Protein AF-A0A914ZC98-F1 (afdb_monomer_lite)

Organism: NCBI:txid310955

InterPro domains:
  IPR011701 Major facilitator superfamily [PF07690] (11-124)
  IPR020846 Major facilitator superfamily domain [PS50850] (1-151)
  IPR036259 MFS transporter superfamily [G3DSA:1.20.1250.20] (1-129)
  IPR036259 MFS transporter superfamily [SSF103473] (2-140)
  IPR050382 Major Facilitator Superfamily Sodium/Anion Cotransporter [PTHR11662] (2-141)

Sequence (151 aa):
MVLLAGVADCVVVALLTPMLANASFYAIFIARLVMGLGEGFIFPSMSSTAARWFPPSERSTFAAIYTSGNQVAGVLGLLISSYLCGTNFLGGWPSIFYLFGLLGCIWGVAWLIFASDSPERNSFITEEEILYIKQQTAGQNTNQKSGSRKV

Foldseek 3Di:
DLLLVLLVLLLVLLLCVVVQVVVDPVSNVVSVVSNVVSVVSNVVVVVVQLPQQDFPVCSVVVVVVVVVVVVVCVVVLVVVLVVQCPDCPPNRNSVSSVVVSVVSVVVSVVCVVQPDPHPVPGPPDDVVSVVVRVVSVVVVVVVVVVVVVVD

Radius of gyration: 20.54 Å; chains: 1; bounding box: 56×40×51 Å

Structure (mmCIF, N/CA/C/O backbone):
data_AF-A0A914ZC98-F1
#
_entry.id   AF-A0A914ZC98-F1
#
loop_
_atom_site.group_PDB
_atom_site.id
_atom_site.type_symbol
_atom_site.label_atom_id
_atom_site.label_alt_id
_atom_site.label_comp_id
_atom_site.label_asym_id
_atom_site.label_entity_id
_atom_site.label_seq_id
_atom_site.pdbx_PDB_ins_code
_atom_site.Cartn_x
_atom_site.Cartn_y
_atom_site.Cartn_z
_atom_site.occupancy
_atom_site.B_iso_or_equiv
_atom_site.auth_seq_id
_atom_site.auth_comp_id
_atom_site.auth_asym_id
_atom_site.auth_atom_id
_atom_site.pdbx_PDB_model_num
ATOM 1 N N . MET A 1 1 ? -15.200 -5.203 0.343 1.00 66.69 1 MET A N 1
ATOM 2 C CA . MET A 1 1 ? -14.870 -5.715 -1.015 1.00 66.69 1 MET A CA 1
ATOM 3 C C . MET A 1 1 ? -14.320 -4.667 -1.986 1.00 66.69 1 MET A C 1
ATOM 5 O O . MET A 1 1 ? -13.335 -4.954 -2.653 1.00 66.69 1 MET A O 1
ATOM 9 N N . VAL A 1 2 ? -14.888 -3.457 -2.074 1.00 70.81 2 VAL A N 1
ATOM 10 C CA . VAL A 1 2 ? -14.451 -2.433 -3.057 1.00 70.81 2 VAL A CA 1
ATOM 11 C C . VAL A 1 2 ? -12.985 -1.999 -2.875 1.00 70.81 2 VAL A C 1
ATOM 13 O O . VAL A 1 2 ? -12.278 -1.789 -3.854 1.00 70.81 2 VAL A O 1
ATOM 16 N N . LEU A 1 3 ? -12.489 -1.960 -1.633 1.00 73.06 3 LEU A N 1
ATOM 17 C CA . LEU A 1 3 ? -11.079 -1.660 -1.339 1.00 73.06 3 LEU A CA 1
ATOM 18 C C . LEU A 1 3 ? -10.110 -2.697 -1.924 1.00 73.06 3 LEU A C 1
ATOM 20 O O . LEU A 1 3 ? -9.057 -2.331 -2.431 1.00 73.06 3 LEU A O 1
ATOM 24 N N . LEU A 1 4 ? -10.484 -3.979 -1.908 1.00 73.38 4 LEU A N 1
ATOM 25 C CA . LEU A 1 4 ? -9.680 -5.045 -2.511 1.00 73.38 4 LEU A CA 1
ATOM 26 C C . LEU A 1 4 ? -9.651 -4.942 -4.029 1.00 73.38 4 LEU A C 1
ATOM 28 O O . LEU A 1 4 ? -8.608 -5.182 -4.622 1.00 73.38 4 LEU A O 1
ATOM 32 N N . ALA A 1 5 ? -10.773 -4.564 -4.646 1.00 73.56 5 ALA A N 1
ATOM 33 C CA . ALA A 1 5 ? -10.828 -4.335 -6.084 1.00 73.56 5 ALA A CA 1
ATOM 34 C C . ALA A 1 5 ? -9.891 -3.189 -6.500 1.00 73.56 5 ALA A C 1
ATOM 36 O O . ALA A 1 5 ? -9.161 -3.338 -7.472 1.00 73.56 5 ALA A O 1
ATOM 37 N N . GLY A 1 6 ? -9.842 -2.101 -5.721 1.00 77.75 6 GLY A N 1
ATOM 38 C CA . GLY A 1 6 ? -8.897 -1.004 -5.950 1.00 77.75 6 GLY A CA 1
ATOM 39 C C . GLY A 1 6 ? -7.434 -1.426 -5.784 1.00 77.75 6 GLY A C 1
ATOM 40 O O . GLY A 1 6 ? -6.612 -1.144 -6.645 1.00 77.75 6 GLY A O 1
ATOM 41 N N . VAL A 1 7 ? -7.100 -2.169 -4.722 1.00 76.50 7 VAL A N 1
ATOM 42 C CA . VAL A 1 7 ? -5.725 -2.670 -4.513 1.00 76.50 7 VAL A CA 1
ATOM 43 C C . VAL A 1 7 ? -5.316 -3.661 -5.606 1.00 76.50 7 VAL A C 1
ATOM 45 O O . VAL A 1 7 ? -4.187 -3.607 -6.089 1.00 76.50 7 VAL A O 1
ATOM 48 N N . ALA A 1 8 ? -6.224 -4.546 -6.024 1.00 78.44 8 ALA A N 1
ATOM 49 C CA . ALA A 1 8 ? -5.979 -5.482 -7.113 1.00 78.44 8 ALA A CA 1
ATOM 50 C C . ALA A 1 8 ? -5.737 -4.747 -8.438 1.00 78.44 8 ALA A C 1
ATOM 52 O O . ALA A 1 8 ? -4.797 -5.092 -9.147 1.00 78.44 8 ALA A O 1
ATOM 53 N N . ASP A 1 9 ? -6.525 -3.711 -8.737 1.00 81.56 9 ASP A N 1
ATOM 54 C CA . ASP A 1 9 ? -6.326 -2.859 -9.911 1.00 81.56 9 ASP A CA 1
ATOM 55 C C . ASP A 1 9 ? -4.948 -2.172 -9.883 1.00 81.56 9 ASP A C 1
ATOM 57 O O . ASP A 1 9 ? -4.167 -2.319 -10.825 1.00 81.56 9 ASP A O 1
ATOM 61 N N . CYS A 1 10 ? -4.571 -1.549 -8.759 1.00 79.31 10 CYS A N 1
ATOM 62 C CA . CYS A 1 10 ? -3.254 -0.925 -8.599 1.00 79.31 10 CYS A CA 1
ATOM 63 C C . CYS A 1 10 ? -2.103 -1.928 -8.784 1.00 79.31 10 CYS A C 1
ATOM 65 O O . CYS A 1 10 ? -1.112 -1.615 -9.442 1.00 79.31 10 CYS A O 1
ATOM 67 N N . VAL A 1 11 ? -2.222 -3.140 -8.233 1.00 81.19 11 VAL A N 1
ATOM 68 C CA . VAL A 1 11 ? -1.204 -4.196 -8.365 1.00 81.19 11 VAL A CA 1
ATOM 69 C C . VAL A 1 11 ? -1.096 -4.687 -9.807 1.00 81.19 11 VAL A C 1
ATOM 71 O O . VAL A 1 11 ? 0.012 -4.820 -10.330 1.00 81.19 11 VAL A O 1
ATOM 74 N N . VAL A 1 12 ? -2.229 -4.934 -10.467 1.00 81.56 12 VAL A N 1
ATOM 75 C CA . VAL A 1 12 ? -2.274 -5.392 -11.861 1.00 81.56 12 VAL A CA 1
ATOM 76 C C . VAL A 1 12 ? -1.652 -4.343 -12.779 1.00 81.56 12 VAL A C 1
ATOM 78 O O . VAL A 1 12 ? -0.783 -4.673 -13.586 1.00 81.56 12 VAL A O 1
ATOM 81 N N . VAL A 1 13 ? -2.016 -3.069 -12.619 1.00 79.81 13 VAL A N 1
ATOM 82 C CA . VAL A 1 13 ? -1.447 -1.981 -13.423 1.00 79.81 13 VAL A CA 1
ATOM 83 C C . VAL A 1 13 ? 0.039 -1.782 -13.122 1.00 79.81 13 VAL A C 1
ATOM 85 O O . VAL A 1 13 ? 0.826 -1.607 -14.056 1.00 79.81 13 VAL A O 1
ATOM 88 N N . ALA A 1 14 ? 0.463 -1.861 -11.858 1.00 79.69 14 ALA A N 1
ATOM 89 C CA . ALA A 1 14 ? 1.873 -1.751 -11.489 1.00 79.69 14 ALA A CA 1
ATOM 90 C C . ALA A 1 14 ? 2.720 -2.855 -12.141 1.00 79.69 14 ALA A C 1
ATOM 92 O O . ALA A 1 14 ? 3.738 -2.551 -12.761 1.00 79.69 14 ALA A O 1
ATOM 93 N N . LEU A 1 15 ? 2.279 -4.114 -12.082 1.00 79.00 15 LEU A N 1
ATOM 94 C CA . LEU A 1 15 ? 2.997 -5.245 -12.679 1.00 79.00 15 LEU A CA 1
ATOM 95 C C . LEU A 1 15 ? 3.003 -5.205 -14.211 1.00 79.00 15 LEU A C 1
ATOM 97 O O . LEU A 1 15 ? 3.997 -5.580 -14.832 1.00 79.00 15 LEU A O 1
ATOM 101 N N . LEU A 1 16 ? 1.926 -4.718 -14.832 1.00 80.19 16 LEU A N 1
ATOM 102 C CA . LEU A 1 16 ? 1.852 -4.582 -16.286 1.00 80.19 16 LEU A CA 1
ATOM 103 C C . LEU A 1 16 ? 2.645 -3.376 -16.813 1.00 80.19 16 LEU A C 1
ATOM 105 O O . LEU A 1 16 ? 3.059 -3.391 -17.970 1.00 80.19 16 LEU A O 1
ATOM 109 N N . THR A 1 17 ? 2.898 -2.349 -15.993 1.00 80.81 17 THR A N 1
ATOM 110 C CA . THR A 1 17 ? 3.599 -1.114 -16.396 1.00 80.81 17 THR A CA 1
ATOM 111 C C . THR A 1 17 ? 4.958 -1.363 -17.075 1.00 80.81 17 THR A C 1
ATOM 113 O O . THR A 1 17 ? 5.162 -0.812 -18.158 1.00 80.81 17 THR A O 1
ATOM 116 N N . PRO A 1 18 ? 5.888 -2.184 -16.545 1.00 76.12 18 PRO A N 1
ATOM 117 C CA . PRO A 1 18 ? 7.161 -2.448 -17.222 1.00 76.12 18 PRO A CA 1
ATOM 118 C C . PRO A 1 18 ? 7.010 -3.224 -18.543 1.00 76.12 18 PRO A C 1
ATOM 120 O O . PRO A 1 18 ? 7.800 -3.012 -19.462 1.00 76.12 18 PRO A O 1
ATOM 123 N N . MET A 1 19 ? 5.995 -4.085 -18.687 1.00 76.75 19 MET A N 1
ATOM 124 C CA . MET A 1 19 ? 5.722 -4.778 -19.957 1.00 76.75 19 MET A CA 1
ATOM 125 C C . MET A 1 19 ? 5.095 -3.829 -20.989 1.00 76.75 19 MET A C 1
ATOM 127 O O . MET A 1 19 ? 5.524 -3.792 -22.140 1.00 76.75 19 MET A O 1
ATOM 131 N N . LEU A 1 20 ? 4.128 -3.012 -20.565 1.00 75.88 20 LEU A N 1
ATOM 132 C CA . LEU A 1 20 ? 3.452 -2.007 -21.391 1.00 75.88 20 LEU A CA 1
ATOM 133 C C . LEU A 1 20 ? 4.415 -0.907 -21.860 1.00 75.88 20 LEU A C 1
ATOM 135 O O . LEU A 1 20 ? 4.300 -0.446 -22.995 1.00 75.88 20 LEU A O 1
ATOM 139 N N . ALA A 1 21 ? 5.395 -0.540 -21.027 1.00 76.12 21 ALA A N 1
ATOM 140 C CA . ALA A 1 21 ? 6.445 0.427 -21.361 1.00 76.12 21 ALA A CA 1
ATOM 141 C C . ALA A 1 21 ? 7.291 0.010 -22.560 1.00 76.12 21 ALA A C 1
ATOM 143 O O . ALA A 1 21 ? 7.656 0.856 -23.370 1.00 76.12 21 ALA A O 1
ATOM 144 N N . ASN A 1 22 ? 7.569 -1.287 -22.688 1.00 73.81 22 ASN A N 1
ATOM 145 C CA . ASN A 1 22 ? 8.324 -1.822 -23.815 1.00 73.81 22 ASN A CA 1
ATOM 146 C C . ASN A 1 22 ? 7.456 -2.027 -25.068 1.00 73.81 22 ASN A C 1
ATOM 148 O O . ASN A 1 22 ? 7.995 -2.142 -26.164 1.00 73.81 22 ASN A O 1
ATOM 152 N N . ALA A 1 23 ? 6.126 -2.074 -24.920 1.00 77.31 23 ALA A N 1
ATOM 153 C CA . ALA A 1 23 ? 5.201 -2.353 -26.015 1.00 77.31 23 ALA A CA 1
ATOM 154 C C . ALA A 1 23 ? 4.738 -1.085 -26.754 1.00 77.31 23 ALA A C 1
ATOM 156 O O . ALA A 1 23 ? 4.869 -1.010 -27.974 1.00 77.31 23 ALA A O 1
ATOM 157 N N . SER A 1 24 ? 4.152 -0.100 -26.053 1.00 79.38 24 SER A N 1
ATOM 158 C CA . SER A 1 24 ? 3.639 1.130 -26.684 1.00 79.38 24 SER A CA 1
ATOM 159 C C . SER A 1 24 ? 3.208 2.200 -25.672 1.00 79.38 24 SER A C 1
ATOM 161 O O . SER A 1 24 ? 2.589 1.898 -24.650 1.00 79.38 24 SER A O 1
ATOM 163 N N . PHE A 1 25 ? 3.417 3.477 -26.015 1.00 81.38 25 PHE A N 1
ATOM 164 C CA . PHE A 1 25 ? 2.966 4.635 -25.229 1.00 81.38 25 PHE A CA 1
ATOM 165 C C . PHE A 1 25 ? 1.445 4.649 -24.989 1.00 81.38 25 PHE A C 1
ATOM 167 O O . PHE A 1 25 ? 0.990 4.905 -23.874 1.00 81.38 25 PHE A O 1
ATOM 174 N N . TYR A 1 26 ? 0.650 4.315 -26.012 1.00 85.12 26 TYR A N 1
ATOM 175 C CA . TYR A 1 26 ? -0.815 4.286 -25.904 1.00 85.12 26 TYR A CA 1
ATOM 176 C C . TYR A 1 26 ? -1.307 3.250 -24.888 1.00 85.12 26 TYR A C 1
ATOM 178 O O . TYR A 1 26 ? -2.305 3.475 -24.204 1.00 85.12 26 TYR A O 1
ATOM 186 N N . ALA A 1 27 ? -0.589 2.135 -24.750 1.00 81.31 27 ALA A N 1
ATOM 187 C CA . ALA A 1 27 ? -0.957 1.068 -23.832 1.00 81.31 27 ALA A CA 1
ATOM 188 C C . ALA A 1 27 ? -0.742 1.488 -22.363 1.00 81.31 27 ALA A C 1
ATOM 190 O O . ALA A 1 27 ? -1.597 1.227 -21.517 1.00 81.31 27 ALA A O 1
ATOM 191 N N . ILE A 1 28 ? 0.333 2.232 -22.070 1.00 83.69 28 ILE A N 1
ATOM 192 C CA . ILE A 1 28 ? 0.527 2.868 -20.755 1.00 83.69 28 ILE A CA 1
ATOM 193 C C . ILE A 1 28 ? -0.547 3.917 -20.480 1.00 83.69 28 ILE A C 1
ATOM 195 O O . ILE A 1 28 ? -1.058 3.985 -19.363 1.00 83.69 28 ILE A O 1
ATOM 199 N N . PHE A 1 29 ? -0.882 4.742 -21.474 1.00 85.50 29 PHE A N 1
ATOM 200 C CA . PHE A 1 29 ? -1.864 5.809 -21.298 1.00 85.50 29 PHE A CA 1
ATOM 201 C C . PHE A 1 29 ? -3.225 5.252 -20.861 1.00 85.50 29 PHE A C 1
ATOM 203 O O . PHE A 1 29 ? -3.796 5.714 -19.874 1.00 85.50 29 PHE A O 1
ATOM 210 N N . ILE A 1 30 ? -3.704 4.202 -21.533 1.00 86.69 30 ILE A N 1
ATOM 211 C CA . ILE A 1 30 ? -4.958 3.529 -21.174 1.00 86.69 30 ILE A CA 1
ATOM 212 C C . ILE A 1 30 ? -4.854 2.882 -19.788 1.00 86.69 30 ILE A C 1
ATOM 214 O O . ILE A 1 30 ? -5.753 3.062 -18.970 1.00 86.69 30 ILE A O 1
ATOM 218 N N . ALA A 1 31 ? -3.752 2.188 -19.485 1.00 84.94 31 ALA A N 1
ATOM 219 C CA . ALA A 1 31 ? -3.553 1.573 -18.171 1.00 84.94 31 ALA A CA 1
ATOM 220 C C . ALA A 1 31 ? -3.589 2.607 -17.031 1.00 84.94 31 ALA A C 1
ATOM 222 O O . ALA A 1 31 ? -4.163 2.350 -15.975 1.00 84.94 31 ALA A O 1
ATOM 223 N N . ARG A 1 32 ? -3.044 3.810 -17.254 1.00 84.38 32 ARG A N 1
ATOM 224 C CA . ARG A 1 32 ? -3.103 4.908 -16.279 1.00 84.38 32 ARG A CA 1
ATOM 225 C C . ARG A 1 32 ? -4.488 5.517 -16.129 1.00 84.38 32 ARG A C 1
ATOM 227 O O . ARG A 1 32 ? -4.837 5.902 -15.017 1.00 84.38 32 ARG A O 1
ATOM 234 N N . LEU A 1 33 ? -5.281 5.578 -17.197 1.00 87.69 33 LEU A N 1
ATOM 235 C CA . LEU A 1 33 ? -6.679 5.997 -17.089 1.00 87.69 33 LEU A CA 1
ATOM 236 C C . LEU A 1 33 ? -7.493 5.015 -16.243 1.00 87.69 33 LEU A C 1
ATOM 238 O O . LEU A 1 33 ? -8.237 5.449 -15.370 1.00 87.69 33 LEU A O 1
ATOM 242 N N . VAL A 1 34 ? -7.319 3.710 -16.464 1.00 85.81 34 VAL A N 1
ATOM 243 C CA . VAL A 1 34 ? -8.005 2.673 -15.677 1.00 85.81 34 VAL A CA 1
ATOM 244 C C . VAL A 1 34 ? -7.608 2.761 -14.202 1.00 85.81 34 VAL A C 1
ATOM 246 O O . VAL A 1 34 ? -8.488 2.851 -13.351 1.00 85.81 34 VAL A O 1
ATOM 249 N N . MET A 1 35 ? -6.307 2.874 -13.919 1.00 84.06 35 MET A N 1
ATOM 250 C CA . MET A 1 35 ? -5.794 3.034 -12.555 1.00 84.06 35 MET A CA 1
ATOM 251 C C . MET A 1 35 ? -6.371 4.267 -11.849 1.00 84.06 35 MET A C 1
ATOM 253 O O . MET A 1 35 ? -6.815 4.187 -10.707 1.00 84.06 35 MET A O 1
ATOM 257 N N . GLY A 1 36 ? -6.414 5.414 -12.537 1.00 84.69 36 GLY A N 1
ATOM 258 C CA . GLY A 1 36 ? -6.975 6.643 -11.973 1.00 84.69 36 GLY A CA 1
ATOM 259 C C . GLY A 1 36 ? -8.468 6.526 -11.654 1.00 84.69 36 GLY A C 1
ATOM 260 O O . GLY A 1 36 ? -8.927 7.048 -10.637 1.00 84.69 36 GLY A O 1
ATOM 261 N N . LEU A 1 37 ? -9.229 5.808 -12.487 1.00 85.31 37 LEU A N 1
ATOM 262 C CA . LEU A 1 37 ? -10.634 5.512 -12.204 1.00 85.31 37 LEU A CA 1
ATOM 263 C C . LEU A 1 37 ? -10.770 4.614 -10.969 1.00 85.31 37 LEU A C 1
ATOM 265 O O . LEU A 1 37 ? -11.603 4.906 -10.115 1.00 85.31 37 LEU A O 1
ATOM 269 N N . GLY A 1 38 ? -9.941 3.573 -10.845 1.00 80.38 38 GLY A N 1
ATOM 270 C CA . GLY A 1 38 ? -9.924 2.671 -9.692 1.00 80.38 38 GLY A CA 1
ATOM 271 C C . GLY A 1 38 ? -9.635 3.391 -8.373 1.00 80.38 38 GLY A C 1
ATOM 272 O O . GLY A 1 38 ? -10.392 3.247 -7.409 1.00 80.38 38 GLY A O 1
ATOM 273 N N . GLU A 1 39 ? -8.599 4.234 -8.341 1.00 80.25 39 GLU A N 1
ATOM 274 C CA . GLU A 1 39 ? -8.205 4.981 -7.139 1.00 80.25 39 GLU A CA 1
ATOM 275 C C . GLU A 1 39 ? -9.281 5.966 -6.662 1.00 80.25 39 GLU A C 1
ATOM 277 O O . GLU A 1 39 ? -9.482 6.132 -5.453 1.00 80.25 39 GLU A O 1
ATOM 282 N N . GLY A 1 40 ? -10.053 6.550 -7.585 1.00 82.25 40 GLY A N 1
ATOM 283 C CA . GLY A 1 40 ? -11.163 7.448 -7.252 1.00 82.25 40 GLY A CA 1
ATOM 284 C C . GLY A 1 40 ? -12.243 6.803 -6.372 1.00 82.25 40 GLY A C 1
ATOM 285 O O . GLY A 1 40 ? -12.863 7.481 -5.550 1.00 82.25 40 GLY A O 1
ATOM 286 N N . PHE A 1 41 ? -12.443 5.485 -6.475 1.00 80.06 41 PHE A N 1
ATOM 287 C CA . PHE A 1 41 ? -13.431 4.757 -5.670 1.00 80.06 41 PHE A CA 1
ATOM 288 C C . PHE A 1 41 ? -12.901 4.296 -4.305 1.00 80.06 41 PHE A C 1
ATOM 290 O O . PHE A 1 41 ? -13.692 3.897 -3.441 1.00 80.06 41 PHE A O 1
ATOM 297 N N . ILE A 1 42 ? -11.589 4.371 -4.060 1.00 80.69 42 ILE A N 1
ATOM 298 C CA . ILE A 1 42 ? -10.974 3.902 -2.809 1.00 80.69 42 ILE A CA 1
ATOM 299 C C . ILE A 1 42 ? -11.359 4.817 -1.644 1.00 80.69 42 ILE A C 1
ATOM 301 O O . ILE A 1 42 ? -11.799 4.335 -0.599 1.00 80.69 42 ILE A O 1
ATOM 305 N N . PHE A 1 43 ? -11.276 6.136 -1.830 1.00 79.31 43 PHE A N 1
ATOM 306 C CA . PHE A 1 43 ? -11.554 7.123 -0.781 1.00 79.31 43 PHE A CA 1
ATOM 307 C C . PHE A 1 43 ? -12.979 7.036 -0.185 1.00 79.31 43 PHE A C 1
ATOM 309 O O . PHE A 1 43 ? -13.109 6.956 1.045 1.00 79.31 43 PHE A O 1
ATOM 316 N N . PRO A 1 44 ? -14.069 6.994 -0.986 1.00 78.81 44 PRO A N 1
ATOM 317 C CA . PRO A 1 44 ? -15.423 6.841 -0.446 1.00 78.81 44 PRO A CA 1
ATOM 318 C C . PRO A 1 44 ? -15.645 5.461 0.190 1.00 78.81 44 PRO A C 1
ATOM 320 O O . PRO A 1 44 ? -16.295 5.359 1.232 1.00 78.81 44 PRO A O 1
ATOM 323 N N . SER A 1 45 ? -15.054 4.407 -0.379 1.00 79.69 45 SER A N 1
ATOM 324 C CA . SER A 1 45 ? -15.145 3.042 0.159 1.00 79.69 45 SER A CA 1
ATOM 325 C C . SER A 1 45 ? -14.465 2.916 1.522 1.00 79.69 45 SER A C 1
ATOM 327 O O . SER A 1 45 ? -15.001 2.298 2.446 1.00 79.69 45 SER A O 1
ATOM 329 N N . MET A 1 46 ? -13.305 3.553 1.675 1.00 77.75 46 MET A N 1
ATOM 330 C CA . MET A 1 46 ? -12.561 3.601 2.928 1.00 77.75 46 MET A CA 1
ATOM 331 C C . MET A 1 46 ? -13.317 4.408 3.977 1.00 77.75 46 MET A C 1
ATOM 333 O O . MET A 1 46 ? -13.456 3.975 5.117 1.00 77.75 46 MET A O 1
ATOM 337 N N . SER A 1 47 ? -13.894 5.535 3.565 1.00 76.88 47 SER A N 1
ATOM 338 C CA . SER A 1 47 ? -14.710 6.390 4.425 1.00 76.88 47 SER A CA 1
ATOM 339 C C . SER A 1 47 ? -15.972 5.682 4.928 1.00 76.88 47 SER A C 1
ATOM 341 O O . SER A 1 47 ? -16.347 5.863 6.087 1.00 76.88 47 SER A O 1
ATOM 343 N N . SER A 1 48 ? -16.609 4.866 4.080 1.00 76.88 48 SER A N 1
ATOM 344 C CA . SER A 1 48 ? -17.769 4.035 4.425 1.00 76.88 48 SER A CA 1
ATOM 345 C C . SER A 1 48 ? -17.399 2.901 5.385 1.00 76.88 48 SER A C 1
ATOM 347 O O . SER A 1 48 ? -18.075 2.703 6.394 1.00 76.88 48 SER A O 1
ATOM 349 N N . THR A 1 49 ? -16.283 2.211 5.129 1.00 73.56 49 THR A N 1
ATOM 350 C CA . THR A 1 49 ? -15.781 1.139 6.005 1.00 73.56 49 THR A CA 1
ATOM 351 C C . THR A 1 49 ? -15.401 1.697 7.376 1.00 73.56 49 THR A C 1
ATOM 353 O O . THR A 1 49 ? -15.859 1.192 8.397 1.00 73.56 49 THR A O 1
ATOM 356 N N . ALA A 1 50 ? -14.654 2.804 7.413 1.00 71.44 50 ALA A N 1
ATOM 357 C CA . ALA A 1 50 ? -14.257 3.465 8.652 1.00 71.44 50 ALA A CA 1
ATOM 358 C C . ALA A 1 50 ? -15.465 3.953 9.468 1.00 71.44 50 ALA A C 1
ATOM 360 O O . ALA A 1 50 ? -15.462 3.830 10.686 1.00 71.44 50 ALA A O 1
ATOM 361 N N . ALA A 1 51 ? -16.525 4.447 8.817 1.00 68.94 51 ALA A N 1
ATOM 362 C CA . ALA A 1 51 ? -17.753 4.860 9.503 1.00 68.94 51 ALA A CA 1
A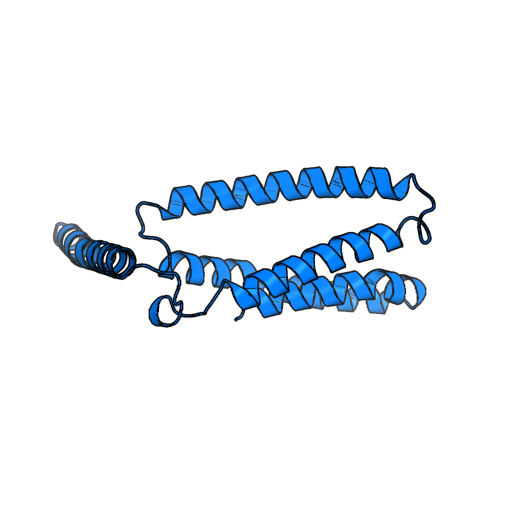TOM 363 C C . ALA A 1 51 ? -18.523 3.693 10.147 1.00 68.94 51 ALA A C 1
ATOM 365 O O . ALA A 1 51 ? -19.313 3.917 11.060 1.00 68.94 51 ALA A O 1
ATOM 366 N N . ARG A 1 52 ? -18.323 2.463 9.660 1.00 68.56 52 ARG A N 1
ATOM 367 C CA . ARG A 1 52 ? -18.950 1.246 10.197 1.00 68.56 52 ARG A CA 1
ATOM 368 C C . ARG A 1 52 ? -18.154 0.619 11.341 1.00 68.56 52 ARG A C 1
ATOM 370 O O . ARG A 1 52 ? -18.746 -0.071 12.162 1.00 68.56 52 ARG A O 1
ATOM 377 N N . TRP A 1 53 ? -16.840 0.840 11.355 1.00 68.00 53 TRP A N 1
ATOM 378 C CA . TRP A 1 53 ? -15.903 0.238 12.305 1.00 68.00 53 TRP A CA 1
ATOM 379 C C . TRP A 1 53 ? -15.520 1.161 13.466 1.00 68.00 53 TRP A C 1
ATOM 381 O O . TRP A 1 53 ? -15.251 0.660 14.549 1.00 68.00 53 TRP A O 1
ATOM 391 N N . PHE A 1 54 ? -15.527 2.485 13.275 1.00 66.75 54 PHE A N 1
ATOM 392 C CA . PHE A 1 54 ? -15.098 3.439 14.300 1.00 66.75 54 PHE A CA 1
ATOM 393 C C . PHE A 1 54 ? -16.239 4.365 14.743 1.00 66.75 54 PHE A C 1
ATOM 395 O O . PHE A 1 54 ? -16.908 4.966 13.891 1.00 66.75 54 PHE A O 1
ATOM 402 N N . PRO A 1 55 ? -16.449 4.549 16.061 1.00 65.62 55 PRO A N 1
ATOM 403 C CA . PRO A 1 55 ? -17.368 5.554 16.570 1.00 65.62 55 PRO A 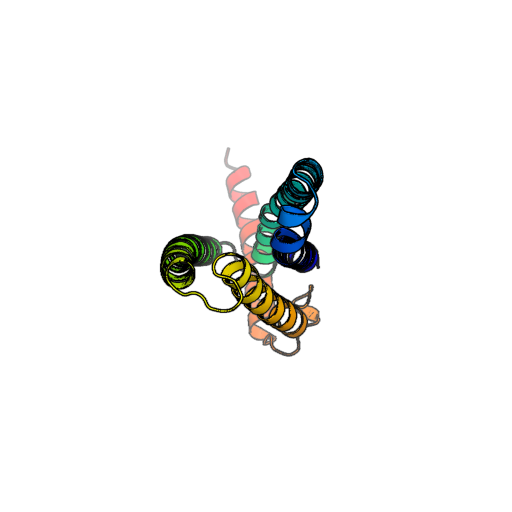CA 1
ATOM 404 C C . PRO A 1 55 ? -16.891 6.977 16.205 1.00 65.62 55 PRO A C 1
ATOM 406 O O . PRO A 1 55 ? -15.698 7.223 15.999 1.00 65.62 55 PRO A O 1
ATOM 409 N N . PRO A 1 56 ? -17.810 7.954 16.109 1.00 64.69 56 PRO A N 1
ATOM 410 C CA . PRO A 1 56 ? -17.509 9.305 15.622 1.00 64.69 56 PRO A CA 1
ATOM 411 C C . PRO A 1 56 ? -16.465 10.068 16.456 1.00 64.69 56 PRO A C 1
ATOM 413 O O . PRO A 1 56 ? -15.810 10.958 15.920 1.00 64.69 56 PRO A O 1
ATOM 416 N N . SER A 1 57 ? -16.283 9.711 17.729 1.00 67.56 57 SER A N 1
ATOM 417 C CA . SER A 1 57 ? -15.245 10.242 18.626 1.00 67.56 57 SER A CA 1
ATOM 418 C C . SER A 1 57 ? -13.823 9.829 18.227 1.00 67.56 57 SER A C 1
ATOM 420 O O . SER A 1 57 ? -12.894 10.610 18.408 1.00 67.56 57 SER A O 1
ATOM 422 N N . GLU A 1 58 ? -13.646 8.636 17.657 1.00 71.94 58 GLU A N 1
ATOM 423 C CA . GLU A 1 58 ? -12.332 8.063 17.321 1.00 71.94 58 GLU A CA 1
ATOM 424 C C . GLU A 1 58 ? -11.996 8.168 15.828 1.00 71.94 58 GLU A C 1
ATOM 426 O O . GLU A 1 58 ? -10.855 7.968 15.403 1.00 71.94 58 GLU A O 1
ATOM 431 N N . ARG A 1 59 ? -12.983 8.549 15.010 1.00 75.44 59 ARG A N 1
ATOM 432 C CA . ARG A 1 59 ? -12.843 8.676 13.556 1.00 75.44 59 ARG A CA 1
ATOM 433 C C . ARG A 1 59 ? -11.775 9.695 13.139 1.00 75.44 59 ARG A C 1
ATOM 435 O O . ARG A 1 59 ? -11.120 9.500 12.116 1.00 75.44 59 ARG A O 1
ATOM 442 N N . SER A 1 60 ? -11.585 10.766 13.912 1.00 78.38 60 SER A N 1
ATOM 443 C CA . SER A 1 60 ? -10.543 11.775 13.664 1.00 78.38 60 SER A CA 1
ATOM 444 C C . SER A 1 60 ? -9.136 11.219 13.901 1.00 78.38 60 SER A C 1
ATOM 446 O O . SER A 1 60 ? -8.244 11.466 13.092 1.00 78.38 60 SER A O 1
ATOM 448 N N . THR A 1 61 ? -8.948 10.411 14.947 1.00 83.38 61 THR A N 1
ATOM 449 C CA . THR A 1 61 ? -7.681 9.724 15.239 1.00 83.38 61 THR A CA 1
ATOM 450 C C . THR A 1 61 ? -7.336 8.726 14.138 1.00 83.38 61 THR A C 1
ATOM 452 O O . THR A 1 61 ? -6.213 8.734 13.636 1.00 83.38 61 THR A O 1
ATOM 455 N N . PHE A 1 62 ? -8.311 7.929 13.684 1.00 80.19 62 PHE A N 1
ATOM 456 C CA . PHE A 1 62 ? -8.124 7.026 12.544 1.00 80.19 62 PHE A CA 1
ATOM 457 C C . PHE A 1 62 ? -7.710 7.785 11.274 1.00 80.19 62 PHE A C 1
ATOM 459 O O . PHE A 1 62 ? -6.743 7.412 10.611 1.00 80.19 62 PHE A O 1
ATOM 466 N N . ALA A 1 63 ? -8.398 8.886 10.952 1.00 81.25 63 ALA A N 1
ATOM 467 C CA . ALA A 1 63 ? -8.064 9.712 9.793 1.00 81.25 63 ALA A CA 1
ATOM 468 C C . ALA A 1 63 ? -6.660 10.339 9.899 1.00 81.25 63 ALA A C 1
ATOM 470 O O . ALA A 1 63 ? -5.945 10.418 8.897 1.00 81.25 63 ALA A O 1
ATOM 471 N N . ALA A 1 64 ? -6.241 10.745 11.101 1.00 85.94 64 ALA A N 1
ATOM 472 C CA . ALA A 1 64 ? -4.905 11.279 11.350 1.00 85.94 64 ALA A CA 1
ATOM 473 C C . ALA A 1 64 ? -3.813 10.215 11.144 1.00 85.94 64 ALA A C 1
ATOM 475 O O . ALA A 1 64 ? -2.823 10.492 10.468 1.00 85.94 64 ALA A O 1
ATOM 476 N N . ILE A 1 65 ? -4.016 8.996 11.659 1.00 87.69 65 ILE A N 1
ATOM 477 C CA . ILE A 1 65 ? -3.104 7.856 11.461 1.00 87.69 65 ILE A CA 1
ATOM 478 C C . ILE A 1 65 ? -3.031 7.469 9.979 1.00 87.69 65 ILE A C 1
ATOM 480 O O . ILE A 1 65 ? -1.949 7.234 9.448 1.00 87.69 65 ILE A O 1
ATOM 484 N N . TYR A 1 66 ? -4.171 7.439 9.286 1.00 85.12 66 TYR A N 1
ATOM 485 C CA . TYR A 1 66 ? -4.207 7.148 7.854 1.00 85.12 66 TYR A CA 1
ATOM 486 C C . TYR A 1 66 ? -3.417 8.180 7.042 1.00 85.12 66 TYR A C 1
ATOM 488 O O . TYR A 1 66 ? -2.591 7.826 6.201 1.00 85.12 66 TYR A O 1
ATOM 496 N N . THR A 1 67 ? -3.635 9.465 7.323 1.00 87.25 67 THR A N 1
ATOM 497 C CA . THR A 1 67 ? -2.979 10.555 6.592 1.00 87.25 67 THR A CA 1
ATOM 498 C C . THR A 1 67 ? -1.476 10.576 6.860 1.00 87.25 67 THR A C 1
ATOM 500 O O . THR A 1 67 ? -0.691 10.724 5.925 1.00 87.25 67 THR A O 1
ATOM 503 N N . SER A 1 68 ? -1.046 10.383 8.112 1.00 92.38 68 SER A N 1
ATOM 504 C CA . SER A 1 68 ? 0.381 10.304 8.444 1.00 92.38 68 SER A CA 1
ATOM 505 C C . SER A 1 68 ? 1.043 9.079 7.810 1.00 92.38 68 SER A C 1
ATOM 507 O O . SER A 1 68 ? 2.130 9.204 7.246 1.00 92.38 68 SER A O 1
ATOM 509 N N . GLY A 1 69 ? 0.358 7.932 7.795 1.00 87.81 69 GLY A N 1
ATOM 510 C CA . GLY A 1 69 ? 0.797 6.732 7.085 1.00 87.81 69 GLY A CA 1
ATOM 511 C C . GLY A 1 69 ? 0.995 6.975 5.588 1.00 87.81 69 GLY A C 1
ATOM 512 O O . GLY A 1 69 ? 2.032 6.601 5.046 1.00 87.81 69 GLY A O 1
ATOM 513 N N . ASN A 1 70 ? 0.060 7.671 4.933 1.00 87.25 70 ASN A N 1
ATOM 514 C CA . ASN A 1 70 ? 0.171 8.018 3.514 1.00 87.25 70 ASN A CA 1
ATOM 515 C C . ASN A 1 70 ? 1.400 8.898 3.221 1.00 87.25 70 ASN A C 1
ATOM 517 O O . ASN A 1 70 ? 2.136 8.647 2.268 1.00 87.25 70 ASN A O 1
ATOM 521 N N . GLN A 1 71 ? 1.666 9.894 4.071 1.00 91.44 71 GLN A N 1
ATOM 522 C CA . GLN A 1 71 ? 2.844 10.757 3.929 1.00 91.44 71 GLN A CA 1
ATOM 523 C C . GLN A 1 71 ? 4.150 9.969 4.098 1.00 91.44 71 GLN A C 1
ATOM 525 O O . GLN A 1 71 ? 5.077 10.125 3.303 1.00 91.44 71 GLN A O 1
ATOM 530 N N . VAL A 1 72 ? 4.215 9.089 5.102 1.00 93.56 72 VAL A N 1
ATOM 531 C CA . VAL A 1 72 ? 5.385 8.229 5.341 1.00 93.56 72 VAL A CA 1
ATOM 532 C C . VAL A 1 72 ? 5.597 7.267 4.173 1.00 93.56 72 VAL A C 1
ATOM 534 O O . VAL A 1 72 ? 6.722 7.134 3.694 1.00 93.56 72 VAL A O 1
ATOM 537 N N . ALA A 1 73 ? 4.529 6.647 3.666 1.00 86.06 73 ALA A N 1
ATOM 538 C CA . ALA A 1 73 ? 4.590 5.763 2.507 1.00 86.06 73 ALA A CA 1
ATOM 539 C C . ALA A 1 73 ? 5.112 6.490 1.258 1.00 86.06 73 ALA A C 1
ATOM 541 O O . ALA A 1 73 ? 5.930 5.927 0.536 1.00 86.06 73 ALA A O 1
ATOM 542 N N . GLY A 1 74 ? 4.717 7.748 1.035 1.00 89.62 74 GLY A N 1
ATOM 543 C CA . GLY A 1 74 ? 5.240 8.567 -0.063 1.00 89.62 74 GLY A CA 1
ATOM 544 C C . GLY A 1 74 ? 6.748 8.816 0.043 1.00 89.62 74 GLY A C 1
ATOM 545 O O . GLY A 1 74 ? 7.481 8.617 -0.926 1.00 89.62 74 GLY A O 1
ATOM 546 N N . VAL A 1 75 ? 7.234 9.187 1.231 1.00 93.06 75 VAL A N 1
ATOM 547 C CA . VAL A 1 75 ? 8.671 9.419 1.468 1.00 93.06 75 VAL A CA 1
ATOM 548 C C . VAL A 1 75 ? 9.470 8.127 1.309 1.00 93.06 75 VAL A C 1
ATOM 550 O O . VAL A 1 75 ? 10.466 8.105 0.586 1.00 93.06 75 VAL A O 1
ATOM 553 N N . LEU A 1 76 ? 9.023 7.035 1.934 1.00 90.50 76 LEU A N 1
ATOM 554 C CA . LEU A 1 76 ? 9.662 5.725 1.790 1.00 90.50 76 LEU A CA 1
ATOM 555 C C . LEU A 1 76 ? 9.633 5.250 0.336 1.00 90.50 76 LEU A C 1
ATOM 557 O O . LEU A 1 76 ? 10.633 4.736 -0.156 1.00 90.50 76 LEU A O 1
ATOM 561 N N . GLY A 1 77 ? 8.524 5.484 -0.365 1.00 87.38 77 GLY A N 1
ATOM 562 C CA . GLY A 1 77 ? 8.354 5.166 -1.775 1.00 87.38 77 GLY A CA 1
ATOM 563 C C . GLY A 1 77 ? 9.428 5.806 -2.645 1.00 87.38 77 GLY A C 1
ATOM 564 O O . GLY A 1 77 ? 10.088 5.120 -3.428 1.00 87.38 77 GLY A O 1
ATOM 565 N N . LEU A 1 78 ? 9.657 7.107 -2.456 1.00 87.31 78 LEU A N 1
ATOM 566 C CA . LEU A 1 78 ? 10.691 7.856 -3.166 1.00 87.31 78 LEU A CA 1
ATOM 567 C C . LEU A 1 78 ? 12.102 7.395 -2.795 1.00 87.31 78 LEU A C 1
ATOM 569 O O . LEU A 1 78 ? 12.925 7.210 -3.685 1.00 87.31 78 LEU A O 1
ATOM 573 N N . LEU A 1 79 ? 12.391 7.169 -1.510 1.00 89.06 79 LEU A N 1
ATOM 574 C CA . LEU A 1 79 ? 13.715 6.717 -1.064 1.00 89.06 79 LEU A CA 1
ATOM 575 C C . LEU A 1 79 ? 14.069 5.335 -1.625 1.00 89.06 79 LEU A C 1
ATOM 577 O O . LEU A 1 79 ? 15.162 5.149 -2.161 1.00 89.06 79 LEU A O 1
ATOM 581 N N . ILE A 1 80 ? 13.129 4.389 -1.550 1.00 86.44 80 ILE A N 1
ATOM 582 C CA . ILE A 1 80 ? 13.289 3.039 -2.101 1.00 86.44 80 ILE A CA 1
ATOM 583 C C . ILE A 1 80 ? 13.450 3.118 -3.620 1.00 86.44 80 ILE A C 1
ATOM 585 O O . ILE A 1 80 ? 14.363 2.501 -4.161 1.00 86.44 80 ILE A O 1
ATOM 589 N N . SER A 1 81 ? 12.620 3.911 -4.305 1.00 83.62 81 SER A N 1
ATOM 590 C CA . SER A 1 81 ? 12.696 4.072 -5.763 1.00 83.62 81 SER A CA 1
ATOM 591 C C . SER A 1 81 ? 14.030 4.673 -6.206 1.00 83.62 81 SER A C 1
ATOM 593 O O . SER A 1 81 ? 14.647 4.168 -7.140 1.00 83.62 81 SER A O 1
ATOM 595 N N . SER A 1 82 ? 14.515 5.704 -5.512 1.00 84.69 82 SER A N 1
ATOM 596 C CA . SER A 1 82 ? 15.817 6.325 -5.781 1.00 84.69 82 SER A CA 1
ATOM 597 C C . SER A 1 82 ? 16.976 5.352 -5.564 1.00 84.69 82 SER A C 1
ATOM 599 O O . SER A 1 82 ? 17.894 5.302 -6.380 1.00 84.69 82 SER A O 1
ATOM 601 N N . TYR A 1 83 ? 16.929 4.547 -4.499 1.00 83.88 83 TYR A N 1
ATOM 602 C CA . TYR A 1 83 ? 17.960 3.548 -4.214 1.00 83.88 83 TYR A CA 1
ATOM 603 C C . TYR A 1 83 ? 17.966 2.404 -5.243 1.00 83.88 83 TYR A C 1
ATOM 605 O O . TYR A 1 83 ? 19.025 2.022 -5.748 1.00 83.88 83 TYR A O 1
ATOM 613 N N . LEU A 1 84 ? 16.785 1.895 -5.610 1.00 77.81 84 LEU A N 1
ATOM 614 C CA . LEU A 1 84 ? 16.635 0.849 -6.627 1.00 77.81 84 LEU A CA 1
ATOM 615 C C . LEU A 1 84 ? 17.044 1.333 -8.021 1.00 77.81 84 LEU A C 1
ATOM 617 O O . LEU A 1 84 ? 17.646 0.576 -8.773 1.00 77.81 84 LEU A O 1
ATOM 621 N N . CYS A 1 85 ? 16.794 2.600 -8.359 1.00 72.38 85 CYS A N 1
ATOM 622 C CA . CYS A 1 85 ? 17.232 3.177 -9.632 1.00 72.38 85 CYS A CA 1
ATOM 623 C C . CYS A 1 85 ? 18.770 3.189 -9.770 1.00 72.38 85 CYS A C 1
ATOM 625 O O . CYS A 1 85 ? 19.299 3.058 -10.871 1.00 72.38 85 CYS A O 1
ATOM 627 N N . GLY A 1 86 ? 19.498 3.291 -8.652 1.00 69.00 86 GLY A N 1
ATOM 628 C CA . GLY A 1 86 ? 20.962 3.224 -8.620 1.00 69.00 86 GLY A CA 1
ATOM 629 C C . GLY A 1 86 ? 21.551 1.811 -8.715 1.00 69.00 86 GLY A C 1
ATOM 630 O O . GLY A 1 86 ? 22.764 1.670 -8.861 1.00 69.00 86 GLY A O 1
ATOM 631 N N . THR A 1 87 ? 20.734 0.756 -8.635 1.00 68.00 87 THR A N 1
ATOM 632 C CA . THR A 1 87 ? 21.192 -0.641 -8.667 1.00 68.00 87 THR A CA 1
ATOM 633 C C . THR A 1 87 ? 20.703 -1.356 -9.931 1.00 68.00 87 THR A C 1
ATOM 635 O O . THR A 1 87 ? 19.529 -1.333 -10.270 1.00 68.00 87 THR A O 1
ATOM 638 N N . ASN A 1 88 ? 21.596 -2.063 -10.636 1.00 64.25 88 ASN A N 1
ATOM 639 C CA . ASN A 1 88 ? 21.274 -2.825 -11.862 1.00 64.25 88 ASN A CA 1
ATOM 640 C C . ASN A 1 88 ? 20.475 -4.127 -11.605 1.00 64.25 88 ASN A C 1
ATOM 642 O O . ASN A 1 88 ? 20.487 -5.056 -12.414 1.00 64.25 88 ASN A O 1
ATOM 646 N N . PHE A 1 89 ? 19.790 -4.238 -10.468 1.00 58.44 89 PHE A N 1
ATOM 647 C CA . PHE A 1 89 ? 19.046 -5.438 -10.104 1.00 58.44 89 PHE A CA 1
ATOM 648 C C . PHE A 1 89 ? 17.809 -5.575 -11.015 1.00 58.44 89 PHE A C 1
ATOM 650 O O . PHE A 1 89 ? 17.014 -4.644 -11.126 1.00 58.44 89 PHE A O 1
ATOM 657 N N . LEU A 1 90 ? 17.660 -6.713 -11.711 1.00 58.25 90 LEU A N 1
ATOM 658 C CA . LEU A 1 90 ? 16.509 -7.043 -12.584 1.00 58.25 90 LEU A CA 1
ATOM 659 C C . LEU A 1 90 ? 16.195 -6.027 -13.714 1.00 58.25 90 LEU A C 1
ATOM 661 O O . LEU A 1 90 ? 15.060 -5.952 -14.181 1.00 58.25 90 LEU A O 1
ATOM 665 N N . GLY A 1 91 ? 17.184 -5.253 -14.178 1.00 63.16 91 GLY A N 1
ATOM 666 C CA . GLY A 1 91 ? 16.996 -4.235 -15.226 1.00 63.16 91 GLY A CA 1
ATOM 667 C C . GLY A 1 91 ? 16.752 -2.811 -14.706 1.00 63.16 91 GLY A C 1
ATOM 668 O O . GLY A 1 91 ? 16.293 -1.956 -15.463 1.00 63.16 91 GLY A O 1
ATOM 669 N N . GLY A 1 92 ? 17.044 -2.546 -13.426 1.00 68.50 92 GLY A N 1
ATOM 670 C CA . GLY A 1 92 ? 17.023 -1.210 -12.822 1.00 68.50 92 GLY A CA 1
ATOM 671 C C . GLY A 1 92 ? 15.609 -0.741 -12.492 1.00 68.50 92 GLY A C 1
ATOM 672 O O . GLY A 1 92 ? 15.095 -1.004 -11.410 1.00 68.50 92 GLY A O 1
ATOM 673 N N . TRP A 1 93 ? 14.947 -0.081 -13.440 1.00 72.38 93 TRP A N 1
ATOM 674 C CA . TRP A 1 93 ? 13.620 0.534 -13.272 1.00 72.38 93 TRP A CA 1
ATOM 675 C C . TRP A 1 93 ? 12.449 -0.450 -13.033 1.00 72.38 93 TRP A C 1
ATOM 677 O O . TRP A 1 93 ? 11.607 -0.165 -12.178 1.00 72.38 93 TRP A O 1
ATOM 687 N N . PRO A 1 94 ? 12.359 -1.621 -13.705 1.00 76.25 94 PRO A N 1
ATOM 688 C CA . PRO A 1 94 ? 11.253 -2.563 -13.500 1.00 76.25 94 PRO A CA 1
ATOM 689 C C . PRO A 1 94 ? 11.199 -3.160 -12.089 1.00 76.25 94 PRO A C 1
ATOM 691 O O . PRO A 1 94 ? 10.128 -3.549 -11.629 1.00 76.25 94 PRO A O 1
ATOM 694 N N . SER A 1 95 ? 12.339 -3.222 -11.393 1.00 76.94 95 SER A N 1
ATOM 695 C C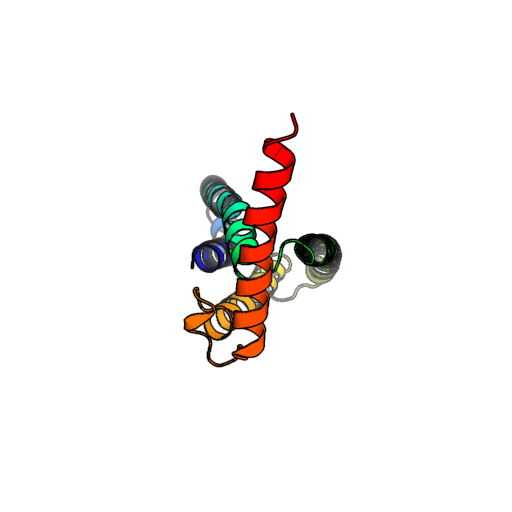A . SER A 1 95 ? 12.461 -3.813 -10.053 1.00 76.94 95 SER A CA 1
ATOM 696 C C . SER A 1 95 ? 11.533 -3.154 -9.026 1.00 76.94 95 SER A C 1
ATOM 698 O O . SER A 1 95 ? 10.951 -3.839 -8.185 1.00 76.94 95 SER A O 1
ATOM 700 N N . ILE A 1 96 ? 11.322 -1.842 -9.160 1.00 80.50 96 ILE A N 1
ATOM 701 C CA . ILE A 1 96 ? 10.457 -1.028 -8.305 1.00 80.50 96 ILE A CA 1
ATOM 702 C C . ILE A 1 96 ? 9.017 -1.550 -8.387 1.00 80.50 96 ILE A C 1
ATOM 704 O O . ILE A 1 96 ? 8.393 -1.834 -7.366 1.00 80.50 96 ILE A O 1
ATOM 708 N N . PHE A 1 97 ? 8.512 -1.778 -9.601 1.00 76.94 97 PHE A N 1
ATOM 709 C CA . PHE A 1 97 ? 7.148 -2.261 -9.825 1.00 76.94 97 PHE A CA 1
ATOM 710 C C . PHE A 1 97 ? 6.915 -3.656 -9.252 1.00 76.94 97 PHE A C 1
ATOM 712 O O . PHE A 1 97 ? 5.852 -3.909 -8.691 1.00 76.94 97 PHE A O 1
ATOM 719 N N . TYR A 1 98 ? 7.905 -4.546 -9.335 1.00 79.38 98 TYR A N 1
ATOM 720 C CA . TYR A 1 98 ? 7.797 -5.875 -8.736 1.00 79.38 98 TYR A CA 1
ATOM 721 C C . TYR A 1 98 ? 7.776 -5.820 -7.207 1.00 79.38 98 TYR A C 1
ATOM 723 O O . TYR A 1 98 ? 6.999 -6.539 -6.585 1.00 79.38 98 TYR A O 1
ATOM 731 N N . LEU A 1 99 ? 8.584 -4.949 -6.597 1.00 82.75 99 LEU A N 1
ATOM 732 C CA . LEU A 1 99 ? 8.671 -4.822 -5.142 1.00 82.75 99 LEU A CA 1
ATOM 733 C C . LEU A 1 99 ? 7.389 -4.210 -4.555 1.00 82.75 99 LEU A C 1
ATOM 735 O O . LEU A 1 99 ? 6.802 -4.774 -3.631 1.00 82.75 99 LEU A O 1
ATOM 739 N N . PHE A 1 100 ? 6.898 -3.114 -5.145 1.00 81.75 100 PHE A N 1
ATOM 740 C CA . PHE A 1 100 ? 5.625 -2.499 -4.751 1.00 81.75 100 PHE A CA 1
ATOM 741 C C . PHE A 1 100 ? 4.418 -3.378 -5.100 1.00 81.75 100 PHE A C 1
ATOM 743 O O . PHE A 1 100 ? 3.486 -3.468 -4.304 1.00 81.75 100 PHE A O 1
ATOM 750 N N . GLY A 1 101 ? 4.450 -4.077 -6.238 1.00 79.88 101 GLY A N 1
ATOM 751 C CA . GLY A 1 101 ? 3.420 -5.043 -6.620 1.00 79.88 101 GLY A CA 1
ATOM 752 C C . GLY A 1 101 ? 3.329 -6.211 -5.636 1.00 79.88 101 GLY A C 1
ATOM 753 O O . GLY A 1 101 ? 2.235 -6.551 -5.194 1.00 79.88 101 GLY A O 1
ATOM 754 N N . LEU A 1 102 ? 4.466 -6.780 -5.218 1.00 84.25 102 LEU A N 1
ATOM 755 C CA . LEU A 1 102 ? 4.506 -7.856 -4.225 1.00 84.25 102 LEU A CA 1
ATOM 756 C C . LEU A 1 102 ? 4.015 -7.382 -2.852 1.00 84.25 102 LEU A C 1
ATOM 758 O O . LEU A 1 102 ? 3.227 -8.076 -2.211 1.00 84.25 102 LEU A O 1
ATOM 762 N N . LEU A 1 103 ? 4.444 -6.198 -2.409 1.00 85.12 103 LEU A N 1
ATOM 763 C CA . LEU A 1 103 ? 3.983 -5.615 -1.150 1.00 85.12 103 LEU A CA 1
ATOM 764 C C . LEU A 1 103 ? 2.466 -5.367 -1.174 1.00 85.12 103 LEU A C 1
ATOM 766 O O . LEU A 1 103 ? 1.775 -5.694 -0.210 1.00 85.12 103 LEU A O 1
ATOM 770 N N . GLY A 1 104 ? 1.941 -4.869 -2.298 1.00 79.50 104 GLY A N 1
ATOM 771 C CA . GLY A 1 104 ? 0.507 -4.709 -2.536 1.00 79.50 104 GLY A CA 1
ATOM 772 C C . GLY A 1 104 ? -0.252 -6.039 -2.539 1.00 79.50 104 GLY A C 1
ATOM 773 O O . GLY A 1 104 ? -1.317 -6.126 -1.933 1.00 79.50 104 GLY A O 1
ATOM 774 N N . CYS A 1 105 ? 0.311 -7.098 -3.132 1.00 81.88 105 CYS A N 1
ATOM 775 C CA . CYS A 1 105 ? -0.241 -8.455 -3.058 1.00 81.88 105 CYS A CA 1
ATOM 776 C C . CYS A 1 105 ? -0.316 -8.963 -1.615 1.00 81.88 105 CYS A C 1
ATOM 778 O O . CYS A 1 105 ? -1.368 -9.434 -1.191 1.00 81.88 105 CYS A O 1
ATOM 780 N N . ILE A 1 106 ? 0.778 -8.860 -0.852 1.00 84.88 106 ILE A N 1
ATOM 781 C CA . ILE A 1 106 ? 0.829 -9.298 0.552 1.00 84.88 106 ILE A CA 1
ATOM 782 C C . ILE A 1 106 ? -0.215 -8.538 1.371 1.00 84.88 106 ILE A C 1
ATOM 784 O O . ILE A 1 106 ? -0.967 -9.148 2.129 1.00 84.88 106 ILE A O 1
ATOM 788 N N . TRP A 1 107 ? -0.306 -7.222 1.175 1.00 81.25 107 TRP A N 1
ATOM 789 C CA . TRP A 1 107 ? -1.311 -6.394 1.829 1.00 81.25 107 TRP A CA 1
ATOM 790 C C . TRP A 1 107 ? -2.739 -6.779 1.429 1.00 81.25 107 TRP A C 1
ATOM 792 O O . TRP A 1 107 ? -3.604 -6.904 2.291 1.00 81.25 107 TRP A O 1
ATOM 802 N N . GLY A 1 108 ? -2.994 -7.030 0.143 1.00 76.62 108 GLY A N 1
ATOM 803 C CA . GLY A 1 108 ? -4.294 -7.483 -0.353 1.00 76.62 108 GLY A CA 1
ATOM 804 C C . GLY A 1 108 ? -4.709 -8.836 0.231 1.00 76.62 108 GLY A C 1
ATOM 805 O O . GLY A 1 108 ? -5.859 -9.008 0.627 1.00 76.62 108 GLY A O 1
ATOM 806 N N . VAL A 1 109 ? -3.770 -9.777 0.361 1.00 75.94 109 VAL A N 1
ATOM 807 C CA . VAL A 1 109 ? -4.004 -11.076 1.012 1.00 75.94 109 VAL A CA 1
ATOM 808 C C . VAL A 1 109 ? -4.258 -10.902 2.509 1.00 75.94 109 VAL A C 1
ATOM 810 O O . VAL A 1 109 ? -5.206 -11.481 3.034 1.00 75.94 109 VAL A O 1
ATOM 813 N N . ALA A 1 110 ? -3.474 -10.068 3.196 1.00 76.75 110 ALA A N 1
ATOM 814 C CA . ALA A 1 110 ? -3.724 -9.739 4.596 1.00 76.75 110 ALA A CA 1
ATOM 815 C C . ALA A 1 110 ? -5.117 -9.115 4.773 1.00 76.75 110 ALA A C 1
ATOM 817 O O . ALA A 1 110 ? -5.858 -9.505 5.669 1.00 76.75 110 ALA A O 1
ATOM 818 N N . TRP A 1 111 ? -5.526 -8.221 3.873 1.00 73.19 111 TRP A N 1
ATOM 819 C CA . TRP A 1 111 ? -6.853 -7.618 3.893 1.00 73.19 111 TRP A CA 1
ATOM 820 C C . TRP A 1 111 ? -7.965 -8.637 3.607 1.00 73.19 111 TRP A C 1
ATOM 822 O O . TRP A 1 111 ? -9.006 -8.582 4.247 1.00 73.19 111 TRP A O 1
ATOM 832 N N . LEU A 1 112 ? -7.758 -9.614 2.719 1.00 69.44 112 LEU A N 1
ATOM 833 C CA . LEU A 1 112 ? -8.708 -10.718 2.509 1.00 69.44 112 LEU A CA 1
ATOM 834 C C . LEU A 1 112 ? -8.909 -11.577 3.766 1.00 69.44 112 LEU A C 1
ATOM 836 O O . LEU A 1 112 ? -10.015 -12.062 3.997 1.00 69.44 112 LEU A O 1
ATOM 840 N N . ILE A 1 113 ? -7.855 -11.767 4.562 1.00 66.44 113 ILE A N 1
ATOM 841 C CA . ILE A 1 113 ? -7.895 -12.574 5.788 1.00 66.44 113 ILE A CA 1
ATOM 842 C C . ILE A 1 113 ? -8.491 -11.775 6.958 1.00 66.44 113 ILE A C 1
ATOM 844 O O . ILE A 1 113 ? -9.319 -12.302 7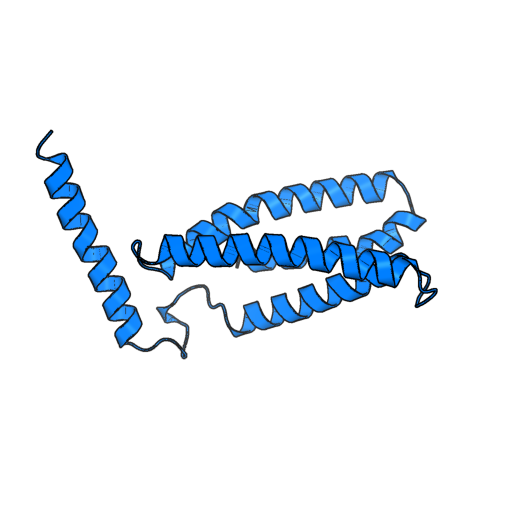.697 1.00 66.44 113 ILE A O 1
ATOM 848 N N . PHE A 1 114 ? -8.091 -10.512 7.129 1.00 62.97 114 PHE A N 1
ATOM 849 C CA . PHE A 1 114 ? -8.459 -9.693 8.291 1.00 62.97 114 PHE A CA 1
ATOM 850 C C . PHE A 1 114 ? -9.737 -8.865 8.095 1.00 62.97 114 PHE A C 1
ATOM 852 O O . PHE A 1 114 ? -10.494 -8.657 9.048 1.00 62.97 114 PHE A O 1
ATOM 859 N N . ALA A 1 115 ? -10.007 -8.378 6.883 1.00 57.66 115 ALA A N 1
ATOM 860 C CA . ALA A 1 115 ? -11.111 -7.461 6.621 1.00 57.66 115 ALA A CA 1
ATOM 861 C C . ALA A 1 115 ? -12.338 -8.201 6.070 1.00 57.66 115 ALA A C 1
ATOM 863 O O . ALA A 1 115 ? -12.561 -8.296 4.862 1.00 57.66 115 ALA A O 1
ATOM 864 N N . SER A 1 116 ? -13.184 -8.685 6.980 1.00 53.50 116 SER A N 1
ATOM 865 C CA . SER A 1 116 ? -14.555 -9.084 6.649 1.00 53.50 116 SER A CA 1
ATOM 866 C C . SER A 1 116 ? -15.479 -7.860 6.571 1.00 53.50 116 SER A C 1
ATOM 868 O O . SER A 1 116 ? -15.478 -7.018 7.465 1.00 53.50 116 SER A O 1
ATOM 870 N N . ASP A 1 117 ? -16.308 -7.788 5.517 1.00 51.47 117 ASP A N 1
ATOM 871 C CA . ASP A 1 117 ? -17.261 -6.696 5.194 1.00 51.47 117 ASP A CA 1
ATOM 872 C C . ASP A 1 117 ? -18.325 -6.404 6.279 1.00 51.47 117 ASP A C 1
ATOM 874 O O . ASP A 1 117 ? -19.046 -5.405 6.196 1.00 51.47 117 ASP A O 1
ATOM 878 N N . SER A 1 118 ? -18.410 -7.242 7.314 1.00 45.59 118 SER A N 1
ATOM 879 C CA . SER A 1 118 ? -19.321 -7.066 8.441 1.00 45.59 118 SER A CA 1
ATOM 880 C C . SER A 1 118 ? -18.602 -7.356 9.763 1.00 45.59 118 SER A C 1
ATOM 882 O O . SER A 1 118 ? -18.044 -8.449 9.900 1.00 45.59 118 SER A O 1
ATOM 884 N N . PRO A 1 119 ? -18.675 -6.453 10.764 1.00 47.84 119 PRO A N 1
ATOM 885 C CA . PRO A 1 119 ? -18.191 -6.730 12.122 1.00 47.84 119 PRO A CA 1
ATOM 886 C C . PRO A 1 119 ? -18.910 -7.932 12.761 1.00 47.84 119 PRO A C 1
ATOM 888 O O . PRO A 1 119 ? -18.349 -8.598 13.616 1.00 47.84 119 PRO A O 1
ATOM 891 N N . GLU A 1 120 ? -20.110 -8.279 12.280 1.00 47.47 120 GLU A N 1
ATOM 892 C CA . GLU A 1 120 ? -20.889 -9.452 12.713 1.00 47.47 120 GLU A CA 1
ATOM 893 C C . GLU A 1 120 ? -20.354 -10.797 12.187 1.00 47.47 120 GLU A C 1
ATOM 895 O O . GLU A 1 120 ? -20.780 -11.850 12.650 1.00 47.47 120 GLU A O 1
ATOM 900 N N . ARG A 1 121 ? -19.437 -10.792 11.209 1.00 44.00 121 ARG A N 1
ATOM 901 C CA . ARG A 1 121 ? -18.868 -12.014 10.607 1.00 44.00 121 ARG A CA 1
ATOM 902 C C . ARG A 1 121 ? -17.392 -12.214 10.953 1.00 44.00 121 ARG A C 1
ATOM 904 O O . ARG A 1 121 ? -16.783 -13.177 10.493 1.00 44.00 121 ARG A O 1
ATOM 911 N N . ASN A 1 122 ? -16.816 -11.311 11.743 1.00 43.75 122 ASN A N 1
ATOM 912 C CA . ASN A 1 122 ? -15.414 -11.366 12.120 1.00 43.75 122 ASN A CA 1
ATOM 913 C C . ASN A 1 122 ? -15.281 -12.029 13.498 1.00 43.75 122 ASN A C 1
ATOM 915 O O . ASN A 1 122 ? -15.680 -11.455 14.504 1.00 43.75 122 ASN A O 1
ATOM 919 N N . SER A 1 123 ? -14.714 -13.237 13.548 1.00 46.22 123 SER A N 1
ATOM 920 C CA . SER A 1 123 ? -14.566 -14.022 14.789 1.00 46.22 123 SER A CA 1
ATOM 921 C C . SER A 1 123 ? -13.552 -13.430 15.787 1.00 46.22 123 SER A C 1
ATOM 923 O O . SER A 1 123 ? -13.343 -14.010 16.848 1.00 46.22 123 SER A O 1
ATOM 925 N N . PHE A 1 124 ? -12.903 -12.315 15.430 1.00 51.75 124 PHE A N 1
ATOM 926 C CA . PHE A 1 124 ? -11.883 -11.615 16.220 1.00 51.75 124 PHE A CA 1
ATOM 927 C C . PHE A 1 124 ? -12.394 -10.357 16.931 1.00 51.75 124 PHE A C 1
ATOM 929 O O . PHE A 1 124 ? -11.635 -9.752 17.682 1.00 51.75 124 PHE A O 1
ATOM 936 N N . ILE A 1 125 ? -13.644 -9.950 16.693 1.00 54.44 125 ILE A N 1
ATOM 937 C CA . ILE A 1 125 ? -14.250 -8.831 17.415 1.00 54.44 125 ILE A CA 1
ATOM 938 C C . ILE A 1 125 ? -14.913 -9.365 18.686 1.00 54.44 125 ILE A C 1
ATOM 940 O O . ILE A 1 125 ? -15.639 -10.361 18.656 1.00 54.44 125 ILE A O 1
ATOM 944 N N . THR A 1 126 ? -14.663 -8.694 19.805 1.00 55.44 126 THR A N 1
ATOM 945 C CA . THR A 1 126 ? -15.268 -9.060 21.090 1.00 55.44 126 THR A CA 1
ATOM 946 C C . THR A 1 126 ? -16.704 -8.528 21.126 1.00 55.44 126 THR A C 1
ATOM 948 O O . THR A 1 126 ? -16.959 -7.411 20.673 1.00 55.44 126 THR A O 1
ATOM 951 N N . GLU A 1 127 ? -17.664 -9.282 21.677 1.00 58.28 127 GLU A N 1
ATOM 952 C CA . GLU A 1 127 ? -19.065 -8.824 21.809 1.00 58.28 127 GLU A CA 1
ATOM 953 C C . GLU A 1 127 ? -19.181 -7.462 22.525 1.00 58.28 127 GLU A C 1
ATOM 955 O O . GLU A 1 127 ? -20.077 -6.669 22.223 1.00 58.28 127 GLU A O 1
ATOM 960 N N . GLU A 1 128 ? -18.230 -7.157 23.412 1.00 58.16 128 GLU A N 1
ATOM 961 C CA . GLU A 1 128 ? -18.100 -5.870 24.100 1.00 58.16 128 GLU A CA 1
ATOM 962 C C . GLU A 1 128 ? -17.864 -4.690 23.139 1.00 58.16 128 GLU A C 1
ATOM 964 O O . GLU A 1 128 ? -18.486 -3.639 23.300 1.00 58.16 128 GLU A O 1
ATOM 969 N N . GLU A 1 129 ? -17.046 -4.856 22.092 1.00 62.50 129 GLU A N 1
ATOM 970 C CA . GLU A 1 129 ? -16.795 -3.804 21.093 1.00 62.50 129 GLU A CA 1
ATOM 971 C C . GLU A 1 129 ? -18.025 -3.560 20.211 1.00 62.50 129 GLU A C 1
ATOM 973 O O . GLU A 1 129 ? -18.359 -2.413 19.909 1.00 62.50 129 GLU A O 1
ATOM 978 N N . ILE A 1 130 ? -18.766 -4.616 19.850 1.00 63.78 130 ILE A N 1
ATOM 979 C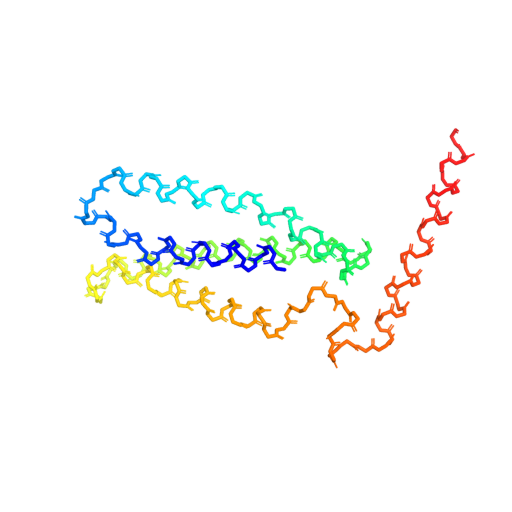 CA . ILE A 1 130 ? -20.024 -4.479 19.095 1.00 63.78 130 ILE A CA 1
ATOM 980 C C . ILE A 1 130 ? -21.054 -3.698 19.918 1.00 63.78 130 ILE A C 1
ATOM 982 O O . ILE A 1 130 ? -21.748 -2.826 19.382 1.00 63.78 130 ILE A O 1
ATOM 986 N N . LEU A 1 131 ? -21.165 -4.000 21.215 1.00 63.81 131 LEU A N 1
ATOM 987 C CA . LEU A 1 131 ? -22.057 -3.288 22.128 1.00 63.81 131 LEU A CA 1
ATOM 988 C C . LEU A 1 131 ? -21.628 -1.827 22.311 1.00 63.81 131 LEU A C 1
ATOM 990 O O . LEU A 1 131 ? -22.488 -0.945 22.264 1.00 63.81 131 LEU A O 1
ATOM 994 N N . TYR A 1 132 ? -20.326 -1.556 22.429 1.00 64.50 132 TYR A N 1
ATOM 995 C CA . TYR A 1 132 ? -19.782 -0.201 22.531 1.00 64.50 132 TYR A CA 1
ATOM 996 C C . TYR A 1 132 ? -20.092 0.647 21.285 1.00 64.50 132 TYR A C 1
ATOM 998 O O . TYR A 1 132 ? -20.620 1.758 21.402 1.00 64.50 132 TYR A O 1
ATOM 1006 N N . ILE A 1 133 ? -19.872 0.096 20.084 1.00 67.06 133 ILE A N 1
ATOM 1007 C CA . ILE A 1 133 ? -20.192 0.764 18.813 1.00 67.06 133 ILE A CA 1
ATOM 1008 C C . ILE A 1 133 ? -21.705 1.026 18.716 1.00 67.06 133 ILE A C 1
ATOM 1010 O O . ILE A 1 133 ? -22.117 2.157 18.448 1.00 67.06 133 ILE A O 1
ATOM 1014 N N . LYS A 1 134 ? -22.557 0.028 19.010 1.00 64.62 134 LYS A N 1
ATOM 1015 C CA . LYS A 1 134 ? -24.027 0.182 18.971 1.00 64.62 134 LYS A CA 1
ATOM 1016 C C . LYS A 1 134 ? -24.533 1.242 19.958 1.00 64.62 134 LYS A C 1
ATOM 1018 O O . LYS A 1 134 ? -25.407 2.033 19.597 1.00 64.62 134 LYS A O 1
ATOM 1023 N N . GLN A 1 135 ? -23.986 1.302 21.174 1.00 61.91 135 GLN A N 1
ATOM 1024 C CA . GLN A 1 135 ? -24.375 2.294 22.184 1.00 61.91 135 GLN A CA 1
ATOM 1025 C C . GLN A 1 135 ? -23.959 3.723 21.797 1.00 61.91 135 GLN A C 1
ATOM 1027 O O . GLN A 1 135 ? -24.766 4.649 21.920 1.00 61.91 135 GLN A O 1
ATOM 1032 N N . GLN A 1 136 ? -22.747 3.914 21.268 1.00 63.09 136 GLN A N 1
ATOM 1033 C CA . GLN A 1 136 ? -22.264 5.224 20.809 1.00 63.09 136 GLN A CA 1
ATOM 1034 C C . GLN A 1 136 ? -23.048 5.736 19.586 1.00 63.09 136 GLN A C 1
ATOM 1036 O O . GLN A 1 136 ? -23.415 6.914 19.537 1.00 63.09 136 GLN A O 1
ATOM 1041 N N . THR A 1 137 ? -23.379 4.863 18.625 1.00 60.81 137 THR A N 1
ATOM 1042 C CA . THR A 1 137 ? -24.204 5.228 17.457 1.00 60.81 137 THR A CA 1
ATOM 1043 C C . THR A 1 137 ? -25.653 5.560 17.846 1.00 60.81 137 THR A C 1
ATOM 1045 O O . THR A 1 137 ? -26.247 6.488 17.291 1.00 60.81 137 THR A O 1
ATOM 1048 N N . ALA A 1 138 ? -26.234 4.859 18.828 1.00 58.28 138 ALA A N 1
ATOM 1049 C CA . ALA A 1 138 ? -27.585 5.141 19.325 1.00 58.28 138 ALA A CA 1
ATOM 1050 C C . ALA A 1 138 ? -27.663 6.443 20.151 1.00 58.28 138 ALA A C 1
ATOM 1052 O O . ALA A 1 138 ? -28.615 7.210 19.997 1.00 58.28 138 ALA A O 1
ATOM 1053 N N . GLY A 1 139 ? -26.654 6.739 20.979 1.00 55.59 139 GLY A N 1
ATOM 1054 C CA . GLY A 1 139 ? -26.616 7.935 21.833 1.00 55.59 139 GLY A CA 1
ATOM 1055 C C . GLY A 1 139 ? -26.505 9.270 21.079 1.00 55.59 139 GLY A C 1
ATOM 1056 O O . GLY A 1 139 ? -26.990 10.298 21.564 1.00 55.59 139 GLY A O 1
ATOM 1057 N N . GLN A 1 140 ? -25.920 9.283 19.875 1.00 53.38 140 GLN A N 1
ATOM 1058 C CA . GLN A 1 140 ? -25.806 10.506 19.067 1.00 53.38 140 GLN A CA 1
ATOM 1059 C C . GLN A 1 140 ? -27.072 10.859 18.277 1.00 53.38 140 GLN A C 1
ATOM 1061 O O . GLN A 1 140 ? -27.399 12.042 18.184 1.00 53.38 140 GLN A O 1
ATOM 1066 N N . ASN A 1 141 ? -27.845 9.879 17.791 1.00 53.03 141 ASN A N 1
ATOM 1067 C CA . ASN A 1 141 ? -29.132 10.152 17.129 1.00 53.03 141 ASN A CA 1
ATOM 1068 C C . ASN A 1 141 ? -30.110 10.905 18.053 1.00 53.03 141 ASN A C 1
ATOM 1070 O O . ASN A 1 141 ? -30.897 11.738 17.597 1.00 53.03 141 ASN A O 1
ATOM 1074 N N . THR A 1 142 ? -30.032 10.653 19.361 1.00 52.75 142 THR A N 1
ATOM 1075 C CA . THR A 1 142 ? -30.845 11.327 20.383 1.00 52.75 142 THR A CA 1
ATOM 1076 C C . THR A 1 142 ? -30.344 12.747 20.676 1.00 52.75 142 THR A C 1
ATOM 1078 O O . THR A 1 142 ? -31.152 13.667 20.810 1.00 52.75 142 THR A O 1
ATOM 1081 N N . ASN A 1 143 ? -29.024 12.967 20.701 1.00 51.75 143 ASN A N 1
ATOM 1082 C CA . ASN A 1 143 ? -28.430 14.293 20.922 1.00 51.75 143 ASN A CA 1
ATOM 1083 C C . ASN A 1 143 ? -28.577 15.226 19.707 1.00 51.75 143 ASN A C 1
ATOM 1085 O O . ASN A 1 143 ? -28.900 16.402 19.872 1.00 51.75 143 ASN A O 1
ATOM 1089 N N . GLN A 1 144 ? -28.440 14.710 18.482 1.00 51.00 144 GLN A N 1
ATOM 1090 C CA . GLN A 1 144 ? -28.594 15.506 17.259 1.00 51.00 144 GLN A CA 1
AT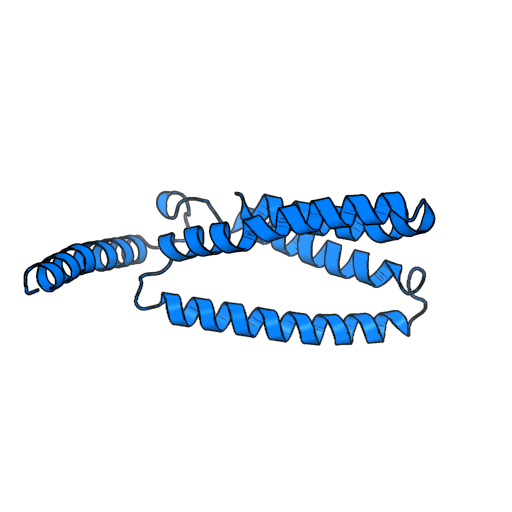OM 1091 C C . GLN A 1 144 ? -30.055 15.929 17.020 1.00 51.00 144 GLN A C 1
ATOM 1093 O O . GLN A 1 144 ? -30.314 17.064 16.618 1.00 51.00 144 GLN A O 1
ATOM 1098 N N . LYS A 1 145 ? -31.030 15.076 17.377 1.00 47.38 145 LYS A N 1
ATOM 1099 C CA . LYS A 1 145 ? -32.459 15.445 17.391 1.00 47.38 145 LYS A CA 1
ATOM 1100 C C . LYS A 1 145 ? -32.805 16.504 18.443 1.00 47.38 145 LYS A C 1
ATOM 1102 O O . LYS A 1 145 ? -33.720 17.288 18.217 1.00 47.38 145 LYS A O 1
ATOM 1107 N N . SER A 1 146 ? -32.093 16.548 19.570 1.00 50.28 146 SER A N 1
ATOM 1108 C CA . SER A 1 146 ? -32.308 17.556 20.620 1.00 50.28 146 SER A CA 1
ATOM 1109 C C . SER A 1 146 ? -31.729 18.926 20.235 1.00 50.28 146 SER A C 1
ATOM 1111 O O . SER A 1 146 ? -32.369 19.951 20.462 1.00 50.28 146 SER A O 1
ATOM 1113 N N . GLY A 1 147 ? -30.567 18.951 19.567 1.00 45.47 147 GLY A N 1
ATOM 1114 C CA . GLY A 1 147 ? -29.956 20.181 19.045 1.00 45.47 147 GLY A CA 1
ATOM 1115 C C . GLY A 1 147 ? -30.746 20.824 17.900 1.00 45.47 147 GLY A C 1
ATOM 1116 O O . GLY A 1 147 ? -30.915 22.037 17.879 1.00 45.47 147 GLY A O 1
ATOM 1117 N N . SER A 1 148 ? -31.320 20.017 17.000 1.00 45.56 148 SER A N 1
ATOM 1118 C CA . SER A 1 148 ? -32.138 20.516 15.882 1.00 45.56 148 SER A CA 1
ATOM 1119 C C . SER A 1 148 ? -33.523 21.031 16.297 1.00 45.56 148 SER A C 1
ATOM 1121 O O . SER A 1 148 ? -34.204 21.638 15.479 1.00 45.56 148 SER A O 1
ATOM 1123 N N . ARG A 1 149 ? -33.966 20.780 17.536 1.00 46.91 149 ARG A N 1
ATOM 1124 C CA . ARG A 1 149 ? -35.270 21.232 18.058 1.00 46.91 149 ARG A CA 1
ATOM 1125 C C . ARG A 1 149 ? -35.192 22.563 18.814 1.00 46.91 149 ARG A C 1
ATOM 1127 O O . ARG A 1 149 ? -36.218 23.043 19.283 1.00 46.91 149 ARG A O 1
ATOM 1134 N N . LYS A 1 150 ? -33.983 23.111 18.987 1.00 46.94 150 LYS A N 1
ATOM 1135 C CA . LYS A 1 150 ? -33.712 24.382 19.678 1.00 46.94 150 LYS A CA 1
ATOM 1136 C C . LYS A 1 150 ? -33.337 25.529 18.729 1.00 46.94 150 LYS A C 1
ATOM 1138 O O . LYS A 1 150 ? -32.916 26.576 19.215 1.00 46.94 150 LYS A O 1
ATOM 1143 N N . VAL A 1 151 ? -33.476 25.327 17.418 1.00 42.22 151 VAL A N 1
ATOM 1144 C CA . VAL A 1 151 ? -33.300 26.358 16.383 1.00 42.22 151 VAL A CA 1
ATOM 1145 C C . VAL A 1 151 ? -34.647 26.709 15.782 1.00 42.22 151 VAL A C 1
ATOM 1147 O O . VAL A 1 151 ? -35.421 25.756 15.535 1.00 42.22 151 VAL A O 1
#

pLDDT: mean 72.59, std 13.0, range [42.22, 93.56]

Secondary structure (DSSP, 8-state):
-HHHHHHHHHHHHHHHHHHHHHH-HHHHHHHHHHHHHHHHHHHHHHHHHHHHHS-TTTHHHHHHHHHHHHHHHHHHHHHHHHHHHTS-GGGSTHHHHHHHHHHHHHHHHHHHHH--S-GGG-TTS-HHHHHHHHHHHHHHHHHHHHHTT--